Protein AF-A0A819NIV3-F1 (afdb_monomer)

Solvent-accessible surface area (backbone atoms only — not comparable to full-atom values): 4862 Å² total; per-residue (Å²): 134,90,84,85,85,88,80,89,82,72,90,71,63,50,63,38,79,46,80,46,66,54,73,51,72,62,97,77,96,56,83,66,47,71,53,74,76,45,76,50,67,40,65,77,56,85,78,78,81,84,40,76,74,44,77,46,79,77,51,102,89,41,70,48,77,50,61,51,134

Mean predicted aligned error: 8.63 Å

Radius of gyration: 23.79 Å; Cα contacts (8 Å, |Δi|>4): 78; chains: 1; bounding box: 41×18×74 Å

Secondary structure (DSSP, 8-state):
----------SPPTT-EEEE--EE--TTT-PPEEPPPEEEEPPPPPPPPPEEEEEEEEETTEEEEEEE-

pLDDT: mean 86.72, std 11.28, range [53.41, 96.75]

Structure (mmCIF, N/CA/C/O backbone):
data_AF-A0A819NIV3-F1
#
_entry.id   AF-A0A819NIV3-F1
#
loop_
_atom_site.group_PDB
_atom_site.id
_atom_site.type_symbol
_atom_site.label_atom_id
_atom_site.label_alt_id
_atom_site.label_comp_id
_atom_site.label_asym_id
_atom_site.label_entity_id
_atom_site.label_seq_id
_atom_site.pdbx_PDB_ins_code
_atom_site.Cartn_x
_atom_site.Cartn_y
_atom_site.Cartn_z
_atom_site.occupancy
_atom_site.B_iso_or_equiv
_atom_site.auth_seq_id
_atom_site.auth_comp_id
_atom_site.auth_asym_id
_atom_site.auth_atom_id
_atom_site.pdbx_PDB_model_num
ATOM 1 N N . GLY A 1 1 ? 22.323 12.291 -29.547 1.00 53.41 1 GLY A N 1
ATOM 2 C CA . GLY A 1 1 ? 22.064 12.910 -28.234 1.00 53.41 1 GLY A CA 1
ATOM 3 C C . GLY A 1 1 ? 21.305 11.918 -27.385 1.00 53.41 1 GLY A C 1
ATOM 4 O O . GLY A 1 1 ? 20.478 11.209 -27.942 1.00 53.41 1 GLY A O 1
ATOM 5 N N . SER A 1 2 ? 21.620 11.814 -26.095 1.00 72.12 2 SER A N 1
ATOM 6 C CA . SER A 1 2 ? 20.806 11.031 -25.157 1.00 72.12 2 SER A CA 1
ATOM 7 C C . SER A 1 2 ? 19.563 11.841 -24.791 1.00 72.12 2 SER A C 1
ATOM 9 O O . SER A 1 2 ? 19.686 13.034 -24.513 1.00 72.12 2 SER A O 1
ATOM 11 N N . PHE A 1 3 ? 18.390 11.213 -24.811 1.00 71.12 3 PHE A N 1
ATOM 12 C CA . PHE A 1 3 ? 17.147 11.814 -24.337 1.00 71.12 3 PHE A CA 1
ATOM 13 C C . PHE A 1 3 ? 16.759 11.135 -23.027 1.00 71.12 3 PHE A C 1
ATOM 15 O O . PHE A 1 3 ? 16.624 9.914 -22.979 1.00 71.12 3 PHE A O 1
ATOM 22 N N . THR A 1 4 ? 16.577 11.927 -21.974 1.00 80.88 4 THR A N 1
ATOM 23 C CA . THR A 1 4 ? 16.074 11.451 -20.683 1.00 80.88 4 THR A CA 1
ATOM 24 C C . THR A 1 4 ? 14.616 11.862 -20.552 1.00 80.88 4 THR A C 1
ATOM 26 O O . THR A 1 4 ? 14.292 13.037 -20.712 1.00 80.88 4 THR A O 1
ATOM 29 N N . MET A 1 5 ? 13.743 10.904 -20.244 1.00 80.88 5 MET A N 1
ATOM 30 C CA . MET A 1 5 ? 12.353 11.171 -19.877 1.00 80.88 5 MET A CA 1
ATOM 31 C C . MET A 1 5 ? 12.188 10.896 -18.385 1.00 80.88 5 MET A C 1
ATOM 33 O O . MET A 1 5 ? 12.435 9.779 -17.935 1.00 80.88 5 MET A O 1
ATOM 37 N N . ASN A 1 6 ? 11.776 11.913 -17.631 1.00 88.88 6 ASN A N 1
ATOM 38 C CA . ASN A 1 6 ? 11.430 11.774 -16.220 1.00 88.88 6 ASN A CA 1
ATOM 39 C C . ASN A 1 6 ? 9.912 11.639 -16.094 1.00 88.88 6 ASN A C 1
ATOM 41 O O . ASN A 1 6 ? 9.170 12.344 -16.778 1.00 88.88 6 ASN A O 1
ATOM 45 N N . VAL A 1 7 ? 9.461 10.735 -15.227 1.00 86.56 7 VAL A N 1
ATOM 46 C CA . VAL A 1 7 ? 8.041 10.514 -14.940 1.00 86.56 7 VAL A CA 1
ATOM 47 C C . VAL A 1 7 ? 7.837 10.602 -13.438 1.00 86.56 7 VAL A C 1
ATOM 49 O O . VAL A 1 7 ? 8.428 9.830 -12.686 1.00 86.56 7 VAL A O 1
ATOM 52 N N . ASP A 1 8 ? 6.966 11.514 -13.017 1.00 91.56 8 ASP A N 1
ATOM 53 C CA . ASP A 1 8 ? 6.575 11.644 -11.620 1.00 91.56 8 ASP A CA 1
ATOM 54 C C . ASP A 1 8 ? 5.394 10.719 -11.317 1.00 91.56 8 ASP A C 1
ATOM 56 O O . ASP A 1 8 ? 4.291 10.879 -11.844 1.00 91.56 8 ASP A O 1
ATOM 60 N N . LEU A 1 9 ? 5.623 9.739 -10.443 1.00 89.56 9 LEU A N 1
ATOM 61 C CA . LEU A 1 9 ? 4.575 8.850 -9.948 1.00 89.56 9 LEU A CA 1
ATOM 62 C C . LEU A 1 9 ? 3.928 9.467 -8.705 1.00 89.56 9 LEU A C 1
ATOM 64 O O . LEU A 1 9 ? 4.483 9.426 -7.605 1.00 89.56 9 LEU A O 1
ATOM 68 N N . THR A 1 10 ? 2.742 10.047 -8.878 1.00 88.69 10 THR A N 1
ATOM 69 C CA . THR A 1 10 ? 1.965 10.634 -7.781 1.00 88.69 10 THR A CA 1
ATOM 70 C C . THR A 1 10 ? 1.050 9.594 -7.124 1.00 88.69 10 THR A C 1
ATOM 72 O O . THR A 1 10 ? 0.775 8.532 -7.676 1.00 88.69 10 THR A O 1
ATOM 75 N N . SER A 1 11 ? 0.592 9.882 -5.900 1.00 88.56 11 SER A N 1
ATOM 76 C CA . SER A 1 11 ? -0.431 9.081 -5.198 1.00 88.56 11 SER A CA 1
ATOM 77 C C . SER A 1 11 ? -0.065 7.625 -4.865 1.00 88.56 11 SER A C 1
ATOM 79 O O . SER A 1 11 ? -0.948 6.801 -4.645 1.00 88.56 11 SER A O 1
ATOM 81 N N . LEU A 1 12 ? 1.226 7.302 -4.754 1.00 90.50 12 LEU A N 1
ATOM 82 C CA . LEU A 1 12 ? 1.668 5.992 -4.268 1.00 90.50 12 LEU A CA 1
ATOM 83 C C . LEU A 1 12 ? 1.310 5.790 -2.785 1.00 90.50 12 LEU A C 1
ATOM 85 O O . LEU A 1 12 ? 1.407 6.719 -1.978 1.00 90.50 12 LEU A O 1
ATOM 89 N N . LEU A 1 13 ? 0.947 4.562 -2.419 1.00 90.50 13 LEU A N 1
ATOM 90 C CA . LEU A 1 13 ? 0.728 4.160 -1.032 1.00 90.50 13 LEU A CA 1
ATOM 91 C C . LEU A 1 13 ? 2.056 4.174 -0.271 1.00 90.50 13 LEU A C 1
ATOM 93 O O . LEU A 1 13 ? 3.117 3.921 -0.846 1.00 90.50 13 LEU A O 1
ATOM 97 N N . GLY A 1 14 ? 2.005 4.475 1.026 1.00 90.75 14 GLY A N 1
ATOM 98 C CA . GLY A 1 14 ? 3.182 4.447 1.894 1.00 90.75 14 GLY A CA 1
ATOM 99 C C . GLY A 1 14 ? 3.670 3.022 2.167 1.00 90.75 14 GLY A C 1
ATOM 100 O O . GLY A 1 14 ? 2.898 2.067 2.089 1.00 90.75 14 GLY A O 1
ATOM 101 N N . ALA A 1 15 ? 4.957 2.882 2.491 1.00 91.94 15 ALA A N 1
ATOM 102 C CA . ALA A 1 15 ? 5.596 1.622 2.894 1.00 91.94 15 ALA A CA 1
ATOM 103 C C . ALA A 1 15 ? 5.392 0.417 1.942 1.00 91.94 15 ALA A C 1
ATOM 105 O O . ALA A 1 15 ? 5.595 -0.730 2.358 1.00 91.94 15 ALA A O 1
ATOM 106 N N . THR A 1 16 ? 5.053 0.669 0.675 1.00 93.88 16 THR A N 1
ATOM 107 C C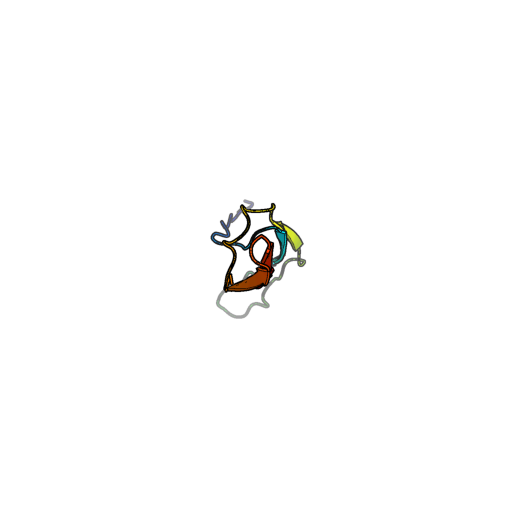A . THR A 1 16 ? 4.618 -0.327 -0.316 1.00 93.88 16 THR A CA 1
ATOM 108 C C . THR A 1 16 ? 5.693 -0.535 -1.383 1.00 93.88 16 THR A C 1
ATOM 110 O O .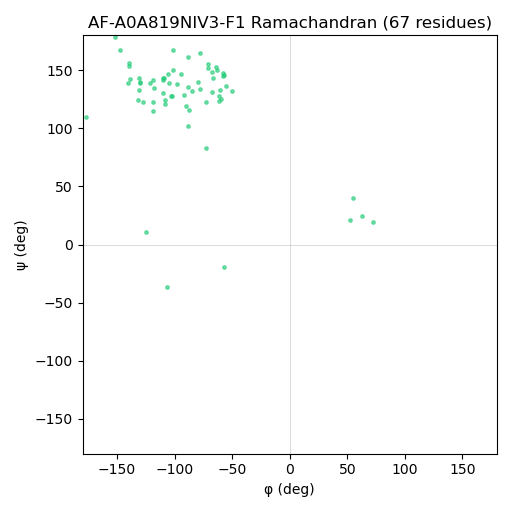 THR A 1 16 ? 6.391 0.407 -1.764 1.00 93.88 16 THR A O 1
ATOM 113 N N . TRP A 1 17 ? 5.850 -1.776 -1.849 1.00 96.12 17 TRP A N 1
ATOM 114 C CA . TRP A 1 17 ? 6.759 -2.122 -2.944 1.00 96.12 17 TRP A CA 1
ATOM 115 C C . TRP A 1 17 ? 6.089 -1.919 -4.298 1.00 96.12 17 TRP A C 1
ATOM 117 O O . TRP A 1 17 ? 4.982 -2.405 -4.523 1.00 96.12 17 TRP A O 1
ATOM 127 N N . TYR A 1 18 ? 6.795 -1.256 -5.208 1.00 96.19 18 TYR A N 1
ATOM 128 C CA . TYR A 1 18 ? 6.373 -1.056 -6.588 1.00 96.19 18 TYR A CA 1
ATOM 129 C C . TYR A 1 18 ? 7.406 -1.641 -7.545 1.00 96.19 18 TYR A C 1
ATOM 131 O O . TYR A 1 18 ? 8.610 -1.494 -7.335 1.00 96.19 18 TYR A O 1
ATOM 139 N N . ALA A 1 19 ? 6.914 -2.291 -8.598 1.00 95.69 19 ALA A N 1
ATOM 140 C CA . ALA A 1 19 ? 7.697 -2.738 -9.740 1.00 95.69 19 ALA A CA 1
ATOM 141 C C . ALA A 1 19 ? 7.460 -1.766 -10.901 1.00 95.69 19 ALA A C 1
ATOM 143 O O . ALA A 1 19 ? 6.308 -1.496 -11.246 1.00 95.69 19 ALA A O 1
ATOM 144 N N . VAL A 1 20 ? 8.526 -1.238 -11.497 1.00 93.81 20 VAL A N 1
ATOM 145 C CA . VAL A 1 20 ? 8.441 -0.279 -12.607 1.00 93.81 20 VAL A CA 1
ATOM 146 C C . VAL A 1 20 ? 9.344 -0.720 -13.744 1.00 93.81 20 VAL A C 1
ATOM 148 O O . VAL A 1 20 ? 10.469 -1.165 -13.531 1.00 93.81 20 VAL A O 1
ATOM 151 N N . TYR A 1 21 ? 8.841 -0.579 -14.963 1.00 91.94 21 TYR A N 1
ATOM 152 C CA . TYR A 1 21 ? 9.601 -0.759 -16.189 1.00 91.94 21 TYR A CA 1
ATOM 153 C C . TYR A 1 21 ? 9.187 0.316 -17.192 1.00 91.94 21 TYR A C 1
ATOM 155 O O . TYR A 1 21 ? 8.071 0.837 -17.139 1.00 91.94 21 TYR A O 1
ATOM 163 N N . ALA A 1 22 ? 10.091 0.645 -18.105 1.00 88.81 22 ALA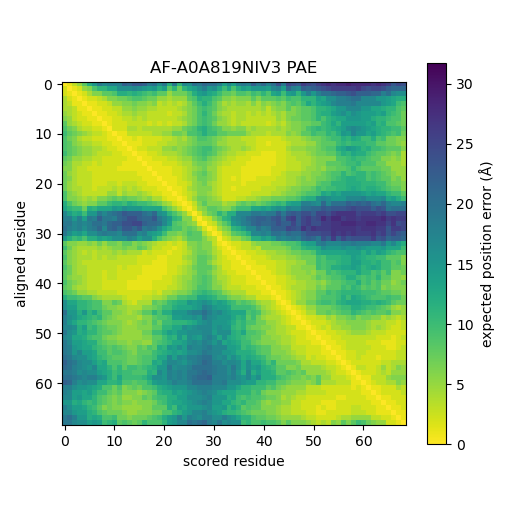 A N 1
ATOM 164 C CA . ALA A 1 22 ? 9.810 1.501 -19.242 1.00 88.81 22 ALA A CA 1
ATOM 165 C C . ALA A 1 22 ? 9.729 0.647 -20.508 1.00 88.81 22 ALA A C 1
ATOM 167 O O . ALA A 1 22 ? 10.449 -0.344 -20.654 1.00 88.81 22 ALA A O 1
ATOM 168 N N . SER A 1 23 ? 8.867 1.051 -21.437 1.00 85.81 23 SER A N 1
ATOM 169 C CA . SER A 1 23 ? 8.854 0.499 -22.787 1.00 85.81 23 SER A CA 1
ATOM 170 C C . SER A 1 23 ? 8.825 1.623 -23.807 1.00 85.81 23 SER A C 1
ATOM 172 O O . SER A 1 23 ? 8.207 2.664 -23.578 1.00 85.81 23 SER A O 1
ATOM 174 N N . VAL A 1 24 ? 9.518 1.421 -24.923 1.00 78.94 24 VAL A N 1
ATOM 175 C CA . VAL A 1 24 ? 9.515 2.351 -26.051 1.00 78.94 24 VAL A CA 1
ATOM 176 C C . VAL A 1 24 ? 8.954 1.616 -27.254 1.00 78.94 24 VAL A C 1
ATOM 178 O O . VAL A 1 24 ? 9.487 0.586 -27.668 1.00 78.94 24 VAL A O 1
ATOM 181 N N . THR A 1 25 ? 7.886 2.169 -27.824 1.00 72.94 25 THR A N 1
ATOM 182 C CA . THR A 1 25 ? 7.270 1.652 -29.047 1.00 72.94 25 THR A CA 1
ATOM 183 C C . THR A 1 25 ? 7.344 2.742 -30.105 1.00 72.94 25 THR A C 1
ATOM 185 O O . THR A 1 25 ? 6.7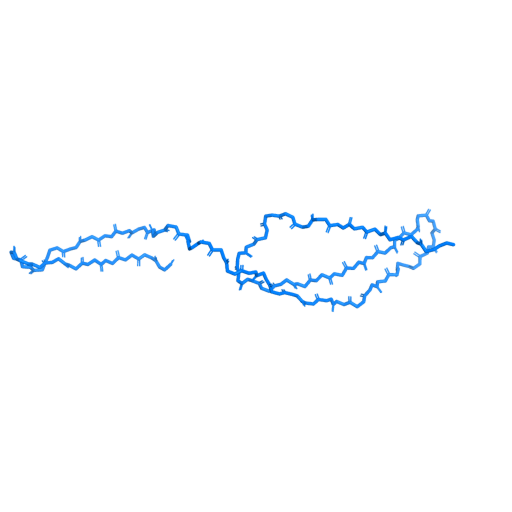51 3.802 -29.933 1.00 72.94 25 THR A O 1
ATOM 188 N N . SER A 1 26 ? 8.092 2.503 -31.184 1.00 66.00 26 SER A N 1
ATOM 189 C CA . SER A 1 26 ? 8.076 3.373 -32.361 1.00 66.00 26 SER A CA 1
ATOM 190 C C . SER A 1 26 ? 7.007 2.862 -33.324 1.00 66.00 26 SER A C 1
ATOM 192 O O . SER A 1 26 ? 7.033 1.708 -33.764 1.00 66.00 26 SER A O 1
ATOM 194 N N . ASN A 1 27 ? 6.023 3.706 -33.605 1.00 62.03 27 ASN A N 1
ATOM 195 C CA . ASN A 1 27 ? 4.924 3.458 -34.523 1.00 62.03 27 ASN A CA 1
ATOM 196 C C . ASN A 1 27 ? 5.421 3.501 -35.972 1.00 62.03 27 ASN A C 1
ATOM 198 O O . ASN A 1 27 ? 5.327 4.555 -36.574 1.00 62.03 27 ASN A O 1
ATOM 202 N N . VAL A 1 28 ? 5.987 2.397 -36.480 1.00 55.19 28 VAL A N 1
ATOM 203 C CA . VAL A 1 28 ? 5.584 1.607 -37.672 1.00 55.19 28 VAL A CA 1
ATOM 204 C C . VAL A 1 28 ? 6.562 0.412 -37.730 1.00 55.19 28 VAL A C 1
ATOM 206 O O . VAL A 1 28 ? 7.738 0.595 -38.015 1.00 55.19 28 VAL A O 1
ATOM 209 N N . ASN A 1 29 ? 6.113 -0.817 -37.458 1.00 58.81 29 ASN A N 1
ATOM 210 C CA . ASN A 1 29 ? 6.866 -2.071 -37.699 1.00 58.81 29 ASN A CA 1
ATOM 211 C C . ASN A 1 29 ? 8.072 -2.433 -36.792 1.00 58.81 29 ASN A C 1
ATOM 213 O O . ASN A 1 29 ? 8.865 -3.290 -37.179 1.00 58.81 29 ASN A O 1
ATOM 217 N N . THR A 1 30 ? 8.218 -1.873 -35.586 1.00 56.72 30 THR A N 1
ATOM 218 C CA . THR A 1 30 ? 9.333 -2.226 -34.672 1.00 56.72 30 THR A CA 1
ATOM 219 C C . THR A 1 30 ? 8.912 -3.016 -33.432 1.00 56.72 30 THR A C 1
ATOM 221 O O . THR A 1 30 ? 7.887 -2.731 -32.817 1.00 56.72 30 THR A O 1
ATOM 224 N N . VAL A 1 31 ? 9.757 -3.982 -33.044 1.00 62.22 31 VAL A N 1
ATOM 225 C CA . VAL A 1 31 ? 9.718 -4.690 -31.753 1.00 62.22 31 VAL A CA 1
ATOM 226 C C . VAL A 1 31 ? 9.892 -3.666 -30.628 1.00 62.22 31 VAL A C 1
ATOM 228 O O . VAL A 1 31 ? 10.852 -2.896 -30.643 1.00 62.22 31 VAL A O 1
ATOM 231 N N . GLY A 1 32 ? 8.961 -3.638 -29.672 1.00 72.44 32 GLY A N 1
ATOM 232 C CA . GLY A 1 32 ? 9.056 -2.768 -28.500 1.00 72.44 32 GL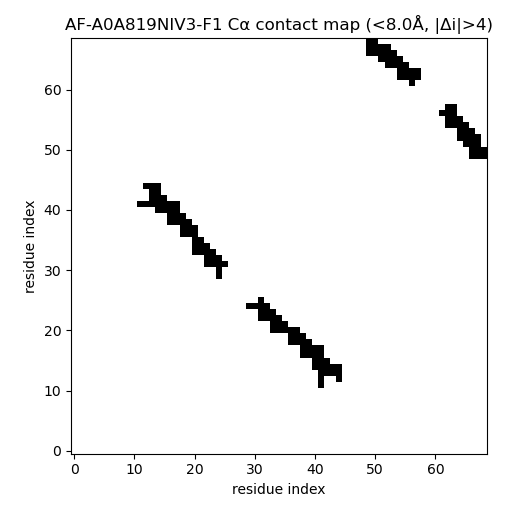Y A CA 1
ATOM 233 C C . GLY A 1 32 ? 10.306 -3.092 -27.680 1.00 72.44 32 GLY A C 1
ATOM 234 O O . GLY A 1 32 ? 10.593 -4.260 -27.416 1.00 72.44 32 GLY A O 1
ATOM 235 N N . LEU A 1 33 ? 11.060 -2.065 -27.290 1.00 82.19 33 LEU A N 1
ATOM 236 C CA . LEU A 1 33 ? 12.173 -2.220 -26.354 1.00 82.19 33 LEU A CA 1
ATOM 237 C C . LEU A 1 33 ? 11.641 -2.080 -24.932 1.00 82.19 33 LEU A C 1
ATOM 239 O O . LEU A 1 33 ? 10.876 -1.158 -24.651 1.00 82.19 33 LEU A O 1
ATOM 243 N N . TYR A 1 34 ? 12.078 -2.964 -24.040 1.00 86.81 34 TYR A N 1
ATOM 244 C CA . TYR A 1 34 ? 11.708 -2.961 -22.627 1.00 86.81 34 TYR A CA 1
ATOM 245 C C . TYR A 1 34 ? 12.953 -2.778 -21.765 1.00 86.81 34 TYR A C 1
ATOM 247 O O . TYR A 1 34 ? 14.011 -3.334 -22.065 1.00 86.81 34 TYR A O 1
ATOM 255 N N . SER A 1 35 ? 12.829 -2.013 -20.684 1.00 88.44 35 SER A N 1
ATOM 256 C CA . SER A 1 35 ? 13.856 -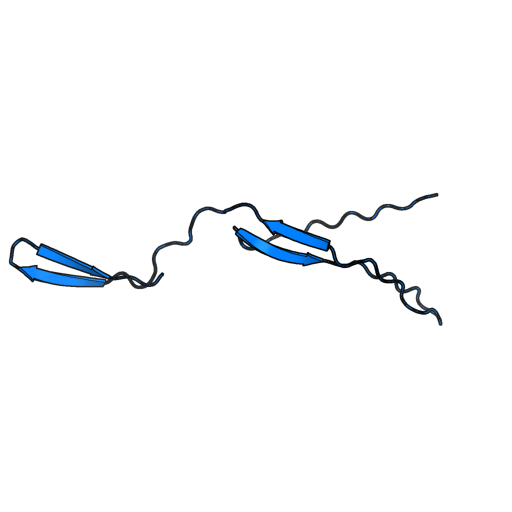1.966 -19.647 1.00 88.44 35 SER A CA 1
ATOM 257 C C . SER A 1 35 ? 13.770 -3.189 -18.733 1.00 88.44 35 SER A C 1
ATOM 259 O O . SER A 1 35 ? 12.738 -3.855 -18.643 1.00 88.44 35 SER A O 1
ATOM 261 N N . THR A 1 36 ? 14.827 -3.428 -17.958 1.00 93.88 36 THR A N 1
ATOM 262 C CA . THR A 1 36 ? 14.739 -4.278 -16.764 1.00 93.88 36 THR A CA 1
ATOM 263 C C . THR A 1 36 ? 13.698 -3.712 -15.791 1.00 93.88 36 THR A C 1
ATOM 265 O O . THR A 1 36 ? 13.520 -2.492 -15.710 1.00 93.88 36 THR A O 1
ATOM 268 N N . ILE A 1 37 ? 13.023 -4.592 -15.048 1.00 95.38 37 ILE A N 1
ATOM 269 C CA . ILE A 1 37 ? 12.117 -4.200 -13.965 1.00 95.38 37 ILE A CA 1
ATOM 270 C C . ILE A 1 37 ? 12.952 -3.713 -12.778 1.00 95.38 37 ILE A C 1
ATOM 272 O O . ILE A 1 37 ? 13.792 -4.446 -12.252 1.00 95.38 37 ILE A O 1
ATOM 276 N N . GLY A 1 38 ? 12.705 -2.481 -12.349 1.00 95.19 38 GLY A N 1
ATOM 277 C CA . GLY A 1 38 ? 13.208 -1.935 -11.096 1.00 95.19 38 GLY A CA 1
ATOM 278 C C . GLY A 1 38 ? 12.184 -2.104 -9.979 1.00 95.19 38 GLY A C 1
ATOM 279 O O . GLY A 1 38 ? 10.979 -2.008 -10.214 1.00 95.19 38 GLY A O 1
ATOM 280 N N . TYR A 1 39 ? 12.667 -2.310 -8.757 1.00 96.44 39 TYR A N 1
ATOM 281 C CA . TYR A 1 39 ? 11.836 -2.356 -7.560 1.00 96.44 39 TYR A CA 1
ATOM 282 C C . TYR A 1 39 ? 12.246 -1.242 -6.615 1.00 96.44 39 TYR A C 1
ATOM 284 O O . TYR A 1 39 ? 13.432 -1.053 -6.344 1.00 96.44 39 TYR A O 1
ATOM 292 N N . PHE A 1 40 ? 11.266 -0.534 -6.074 1.00 94.69 40 PHE A N 1
ATOM 293 C CA . PHE A 1 40 ? 11.506 0.420 -5.002 1.00 94.69 40 PHE A CA 1
ATOM 294 C C . PHE A 1 40 ? 10.398 0.333 -3.966 1.00 94.69 40 PHE A C 1
ATOM 296 O O . PHE A 1 40 ? 9.278 -0.101 -4.248 1.00 94.69 40 PHE A O 1
ATOM 303 N N . ARG A 1 41 ? 10.729 0.754 -2.748 1.00 95.38 41 ARG A N 1
ATOM 304 C CA . ARG A 1 41 ? 9.780 0.851 -1.650 1.00 95.38 41 ARG A CA 1
ATOM 305 C C . ARG A 1 41 ? 9.531 2.313 -1.337 1.00 95.38 41 ARG A C 1
ATOM 307 O O . ARG A 1 41 ? 10.479 3.080 -1.174 1.00 95.38 41 ARG A O 1
ATOM 314 N N . THR A 1 42 ? 8.267 2.696 -1.241 1.00 94.06 42 THR A N 1
ATOM 315 C CA . THR A 1 42 ? 7.901 4.042 -0.802 1.00 94.06 42 THR A CA 1
ATOM 316 C C . THR A 1 42 ? 8.181 4.226 0.685 1.00 94.06 42 THR A C 1
ATOM 318 O O . THR A 1 42 ? 8.140 3.280 1.478 1.00 94.06 42 THR A O 1
ATOM 321 N N . LEU A 1 43 ? 8.456 5.469 1.078 1.00 90.25 43 LEU A N 1
ATOM 322 C CA . LEU A 1 43 ? 8.612 5.823 2.484 1.00 90.25 43 LEU A CA 1
ATOM 323 C C . LEU A 1 43 ? 7.293 5.603 3.248 1.00 90.25 43 LEU A C 1
ATOM 325 O O . LEU A 1 43 ? 6.212 5.673 2.649 1.00 90.25 43 LEU A O 1
ATOM 329 N N . PRO A 1 44 ? 7.351 5.335 4.564 1.00 88.81 44 PRO A N 1
ATOM 330 C CA . PRO A 1 44 ? 6.161 5.342 5.403 1.00 88.81 44 PRO A CA 1
ATOM 331 C C . PRO A 1 44 ? 5.432 6.685 5.287 1.00 88.81 44 PRO A C 1
ATOM 333 O O . PRO A 1 44 ? 6.058 7.744 5.295 1.00 88.81 44 PRO A O 1
ATOM 336 N N . ARG A 1 45 ? 4.105 6.635 5.175 1.00 83.81 45 ARG A N 1
ATOM 337 C CA . ARG A 1 45 ? 3.238 7.811 5.308 1.00 83.81 45 ARG A CA 1
ATOM 338 C C . ARG A 1 45 ? 2.603 7.809 6.690 1.00 83.81 45 ARG A C 1
ATOM 340 O O . ARG A 1 45 ? 2.676 6.808 7.404 1.00 83.81 45 ARG A O 1
ATOM 347 N N . GLN A 1 46 ? 1.996 8.933 7.059 1.00 83.12 46 GLN A N 1
ATOM 348 C CA . GLN A 1 46 ? 1.144 8.988 8.240 1.00 83.12 46 GLN A CA 1
ATOM 349 C C . GLN A 1 46 ? 0.124 7.832 8.183 1.00 83.12 46 GLN A C 1
ATOM 351 O O . GLN A 1 46 ? -0.453 7.621 7.115 1.00 83.12 46 GLN A O 1
ATOM 356 N N . PRO A 1 47 ? -0.061 7.067 9.275 1.00 80.75 47 PRO A N 1
ATOM 357 C CA . PRO A 1 47 ? -1.024 5.974 9.300 1.00 80.75 47 PRO A CA 1
ATOM 358 C C . PRO A 1 47 ? -2.436 6.454 8.966 1.00 80.75 47 PRO A C 1
ATOM 360 O O . PRO A 1 47 ? -2.822 7.564 9.344 1.00 80.75 47 PRO A O 1
ATOM 363 N N . GLU A 1 48 ? -3.199 5.595 8.293 1.00 84.19 48 GLU A N 1
ATOM 364 C CA . GLU A 1 48 ? -4.612 5.850 8.026 1.00 84.19 4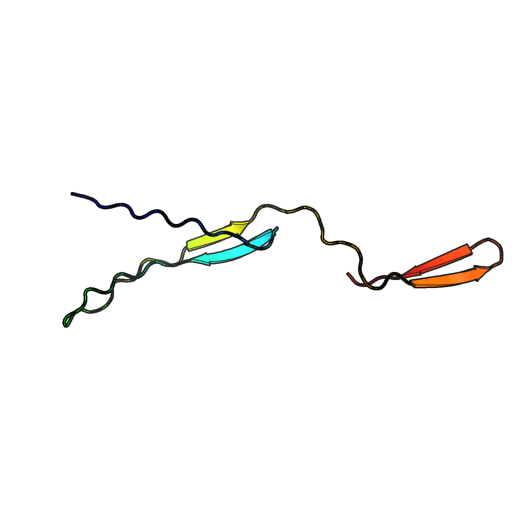8 GLU A CA 1
ATOM 365 C C . GLU A 1 48 ? -5.408 5.927 9.345 1.00 84.19 48 GLU A C 1
ATOM 367 O O . GLU A 1 48 ? -5.031 5.295 10.341 1.00 84.19 48 GLU A O 1
ATOM 372 N N . PRO A 1 49 ? -6.504 6.705 9.392 1.00 86.25 49 PRO A N 1
ATOM 373 C CA . PRO A 1 49 ? -7.365 6.774 10.566 1.00 86.25 49 PRO A CA 1
ATOM 374 C C . PRO A 1 49 ? -7.927 5.401 10.955 1.00 86.25 49 PRO A C 1
ATOM 376 O O . PRO A 1 49 ? -8.283 4.595 10.099 1.00 86.25 49 PRO A O 1
ATOM 379 N N . ILE A 1 50 ? -8.087 5.168 12.262 1.00 90.50 50 ILE A N 1
ATOM 380 C CA . ILE A 1 50 ? -8.705 3.945 12.786 1.00 90.50 50 ILE A CA 1
ATOM 381 C C . ILE A 1 50 ? -10.153 3.835 12.293 1.00 90.50 50 ILE A C 1
ATOM 383 O O . ILE A 1 50 ? -10.964 4.739 12.508 1.00 90.50 50 ILE A O 1
ATOM 387 N N . LEU A 1 51 ? -10.499 2.690 11.702 1.00 93.50 51 LEU A N 1
ATOM 388 C CA . LEU A 1 51 ? -11.850 2.407 11.225 1.00 93.50 51 LEU A CA 1
ATOM 389 C C . LEU A 1 51 ? -12.611 1.495 12.191 1.00 93.50 51 LEU A C 1
ATOM 391 O O . LEU A 1 51 ? -12.046 0.635 12.868 1.00 93.50 51 LEU A O 1
ATOM 395 N N . ASN A 1 52 ? -13.937 1.658 12.221 1.00 93.94 52 ASN A N 1
ATOM 396 C CA . ASN A 1 52 ? -14.852 0.782 12.958 1.00 93.94 52 ASN A CA 1
ATOM 397 C C . ASN A 1 52 ? -14.525 0.632 14.456 1.00 93.94 52 ASN A C 1
ATOM 399 O O . ASN A 1 52 ? -14.668 -0.454 15.021 1.00 93.94 52 ASN A O 1
ATOM 403 N N . LEU A 1 53 ? -14.124 1.731 15.105 1.00 95.62 53 LEU A N 1
ATOM 404 C CA . LEU A 1 53 ? -13.921 1.775 16.550 1.00 95.62 53 LEU A CA 1
ATOM 405 C C . LEU A 1 53 ? -15.235 1.479 17.285 1.00 95.62 53 LEU A C 1
ATOM 407 O O . LEU A 1 53 ? -16.242 2.165 17.103 1.00 95.62 53 LEU A O 1
ATOM 411 N N . ARG A 1 54 ? -15.216 0.458 18.139 1.00 95.75 54 ARG A N 1
ATOM 412 C CA . ARG A 1 54 ? -16.346 0.050 18.976 1.00 95.75 54 ARG A CA 1
ATOM 413 C C . ARG A 1 54 ? -15.894 -0.117 20.417 1.00 95.75 54 ARG A C 1
ATOM 415 O O . ARG A 1 54 ? -14.821 -0.656 20.684 1.00 95.75 54 ARG A O 1
ATOM 422 N N . GLY A 1 55 ? -16.745 0.329 21.335 1.00 94.62 55 GLY A N 1
ATOM 423 C CA . GLY A 1 55 ? -16.575 0.149 22.771 1.00 94.62 55 GLY A CA 1
ATOM 424 C C . GLY A 1 55 ? -17.606 -0.821 23.333 1.00 94.62 55 GLY A C 1
ATOM 425 O O . GLY A 1 55 ? -18.760 -0.833 22.907 1.00 94.62 55 GLY A O 1
ATOM 426 N N . THR A 1 56 ? -17.209 -1.634 24.303 1.00 95.94 56 THR A N 1
ATOM 427 C CA . THR A 1 56 ? -18.128 -2.462 25.091 1.00 95.94 56 THR A CA 1
ATOM 428 C C . THR A 1 56 ? -17.791 -2.292 26.565 1.00 95.94 56 THR A C 1
ATOM 430 O O . THR A 1 56 ? -16.641 -2.482 26.958 1.00 95.94 56 THR A O 1
ATOM 433 N N . GLY A 1 57 ? -18.776 -1.902 27.376 1.00 95.00 57 GLY A N 1
ATOM 434 C CA . GLY A 1 57 ? -18.609 -1.810 28.826 1.00 95.00 57 GLY A CA 1
ATOM 435 C C . GLY A 1 57 ? -18.420 -3.200 29.428 1.00 95.00 57 GLY A C 1
ATOM 436 O O . GLY A 1 57 ? -19.171 -4.117 29.101 1.00 95.00 57 GLY A O 1
ATOM 437 N N . LEU A 1 58 ? -17.407 -3.358 30.277 1.00 93.69 58 LEU A N 1
ATOM 438 C CA . LEU A 1 58 ? -17.121 -4.614 30.976 1.00 93.69 58 LEU A CA 1
ATOM 439 C C . LEU A 1 58 ? -17.488 -4.529 32.465 1.00 93.69 58 LEU A C 1
ATOM 441 O O . LEU A 1 58 ? -17.984 -5.495 33.037 1.00 93.69 58 LEU A O 1
ATOM 445 N N . SER A 1 59 ? -17.282 -3.368 33.087 1.00 94.38 59 SER A N 1
ATOM 446 C CA . SER A 1 59 ? -17.706 -3.058 34.456 1.00 94.38 59 SER A CA 1
ATOM 447 C C . SER A 1 59 ? -17.965 -1.556 34.599 1.00 94.38 59 SER A C 1
ATOM 449 O O . SER A 1 59 ? -17.730 -0.790 33.665 1.00 94.38 59 SER A O 1
ATOM 451 N N . SE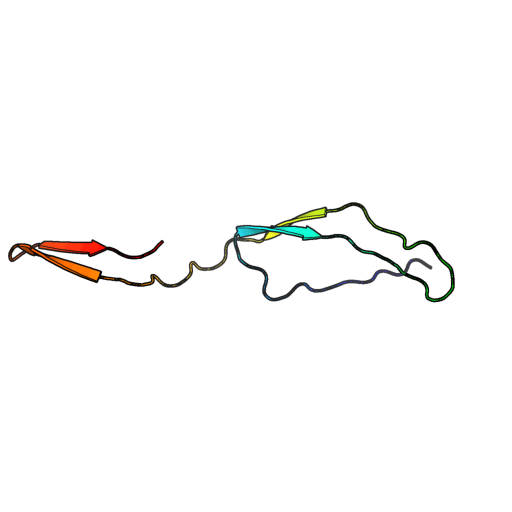R A 1 60 ? -18.397 -1.112 35.782 1.00 91.62 60 SER A N 1
ATOM 452 C CA . SER A 1 60 ? -18.592 0.313 36.094 1.00 91.62 60 SER A CA 1
ATOM 453 C C . SER A 1 60 ? -17.336 1.174 35.901 1.00 91.62 60 SER A C 1
ATOM 455 O O . SER A 1 60 ? -17.453 2.388 35.766 1.00 91.62 60 SER A O 1
ATOM 457 N N . SER A 1 61 ? -16.148 0.563 35.864 1.00 95.00 61 SER A N 1
ATOM 458 C CA . SER A 1 61 ? -14.860 1.242 35.700 1.00 95.00 61 SER A CA 1
ATOM 459 C C . SER A 1 61 ? -14.027 0.726 34.523 1.00 95.00 61 SER A C 1
ATOM 461 O O . SER A 1 61 ? -12.855 1.084 34.414 1.00 95.00 61 SER A O 1
ATOM 463 N N . SER A 1 62 ? -14.584 -0.108 33.634 1.00 95.25 62 SER A N 1
ATOM 464 C CA . SER A 1 62 ? -13.816 -0.667 32.513 1.00 95.25 62 SER A CA 1
ATOM 465 C C . SER A 1 62 ? -14.596 -0.749 31.203 1.00 95.25 62 SER A C 1
ATOM 467 O O . SER A 1 62 ? -15.767 -1.132 31.154 1.00 95.25 62 SER A O 1
ATOM 469 N N . ILE A 1 63 ? -13.905 -0.406 30.113 1.00 95.94 63 ILE A N 1
ATOM 470 C CA . ILE A 1 63 ? -14.410 -0.449 28.740 1.00 95.94 63 ILE A CA 1
ATOM 471 C C . ILE A 1 63 ? -13.375 -1.177 27.884 1.00 95.94 63 ILE A C 1
ATOM 473 O O . ILE A 1 63 ? -12.183 -0.878 27.944 1.00 95.94 63 ILE A O 1
ATOM 477 N N . LYS A 1 64 ? -13.833 -2.119 27.062 1.00 96.75 64 LYS A N 1
ATOM 478 C CA . LYS A 1 64 ? -13.031 -2.746 26.013 1.00 96.75 64 LYS A CA 1
ATOM 479 C C . LYS A 1 64 ? -13.212 -1.981 24.711 1.00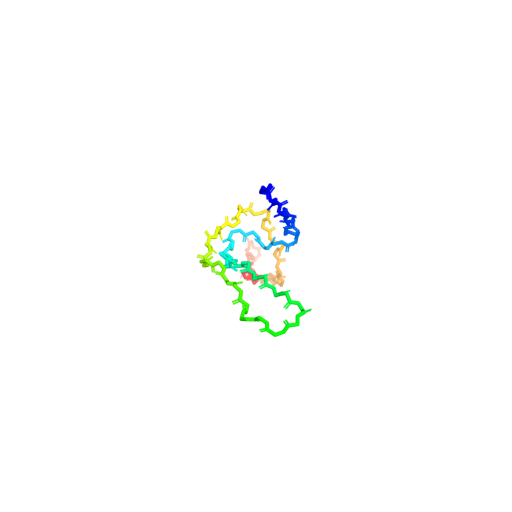 96.75 64 LYS A C 1
ATOM 481 O O . LYS A 1 64 ? -14.345 -1.792 24.274 1.00 96.75 64 LYS A O 1
ATOM 486 N N . LEU A 1 65 ? -12.106 -1.601 24.078 1.00 96.25 65 LEU A N 1
ATOM 487 C CA . LEU A 1 65 ? -12.092 -1.003 22.745 1.00 96.25 65 LEU A CA 1
ATOM 488 C C . LEU A 1 65 ? -11.612 -2.029 21.718 1.00 96.25 65 LEU A C 1
ATOM 490 O O . LEU A 1 65 ? -10.688 -2.797 21.982 1.00 96.25 65 LEU A O 1
ATOM 494 N N . MET A 1 66 ? -12.255 -2.048 20.556 1.00 96.31 66 MET A N 1
ATOM 495 C CA . MET A 1 66 ? -11.868 -2.865 19.406 1.00 96.31 66 MET A CA 1
ATOM 496 C C . MET A 1 66 ? -12.032 -2.031 18.139 1.00 96.31 66 MET A C 1
ATOM 498 O O . MET A 1 66 ? -12.977 -1.251 18.036 1.00 96.31 66 MET A O 1
ATOM 502 N N . TRP A 1 67 ? -11.132 -2.193 17.178 1.00 95.94 67 TRP A N 1
ATOM 503 C CA . TRP A 1 67 ? -11.178 -1.503 15.892 1.00 95.94 67 TRP A CA 1
ATOM 504 C C . TRP A 1 67 ? -10.597 -2.384 14.788 1.00 95.94 67 TRP A C 1
ATOM 506 O O . TRP A 1 67 ? -10.008 -3.431 15.071 1.00 95.94 67 TRP A O 1
ATOM 516 N N . GLN A 1 68 ? -10.810 -1.986 13.535 1.00 92.94 68 GLN A N 1
ATOM 517 C CA . GLN A 1 68 ? -10.198 -2.660 12.394 1.00 92.94 68 GLN A CA 1
ATOM 518 C C . GLN A 1 68 ? -8.745 -2.208 12.213 1.00 92.94 68 GLN A C 1
ATOM 520 O O . GLN A 1 68 ? -8.486 -1.017 12.394 1.00 92.94 68 GLN A O 1
ATOM 525 N N . PRO A 1 69 ? -7.828 -3.133 11.875 1.00 81.50 69 PRO A N 1
ATOM 526 C CA . PRO A 1 69 ? -6.455 -2.794 11.512 1.00 81.50 69 PRO A CA 1
ATOM 527 C C . PRO A 1 69 ? -6.365 -1.782 10.370 1.00 81.50 69 PRO A C 1
ATOM 529 O O . PRO A 1 69 ? -7.243 -1.826 9.477 1.00 81.50 69 PRO A O 1
#

Foldseek 3Di:
DDDDDDDDDPDDAAQDKDWDKDWDDDPDDDDIDIDDIDIDTHHHDDDDDWAPWDWDDPDPPDIDIDTDD

Nearest PDB structures (foldseek):
  6sof-assembly1_C  TM=7.519E-01  e=3.331E-01  Homo sapiens
  5mya-assembly1_A  TM=4.741E-01  e=4.196E+00  Homo sapiens

Sequence (69 aa):
GSFTMNVDLTSLLGATWYAVYASVTSNVNTVGLYSTIGYFRTLPRQPEPILNLRGTGLSSSSIKLMWQP